Protein AF-A0A125A8V2-F1 (afdb_monomer)

Secondary structure (DSSP, 8-state):
-HHHHHHHHHHTT--HHHHS-------PPP-EE-TTT--EE-SSSSPPTTTTTS-GGGGB---PSPS-----

pLDDT: mean 74.82, std 12.39, range [43.16, 90.62]

Nearest PDB structures (foldseek):
  2l92-assembly1_A  TM=7.777E-01  e=9.732E-03  Burkholderia vietnamiensis G4

InterPro domains:
  IPR027444 DNA-binding protein H-NS-like, C-terminal domain [PF00816] (29-60)

Structure (mmCIF, N/CA/C/O backbone):
data_AF-A0A125A8V2-F1
#
_entry.id   AF-A0A125A8V2-F1
#
loop_
_atom_site.group_PDB
_atom_site.id
_atom_site.type_symbol
_atom_site.label_atom_id
_atom_site.label_alt_id
_atom_site.label_comp_id
_atom_site.label_asym_id
_atom_site.label_entity_id
_atom_site.label_seq_id
_atom_site.pdbx_PDB_ins_code
_atom_site.Cartn_x
_atom_site.Cartn_y
_atom_site.Cartn_z
_atom_site.occupancy
_atom_site.B_iso_or_equiv
_atom_site.auth_seq_id
_atom_site.auth_comp_id
_atom_site.auth_asym_id
_atom_site.auth_atom_id
_atom_site.pdbx_PDB_model_num
ATOM 1 N N . MET A 1 1 ? 11.371 3.403 -35.278 1.00 69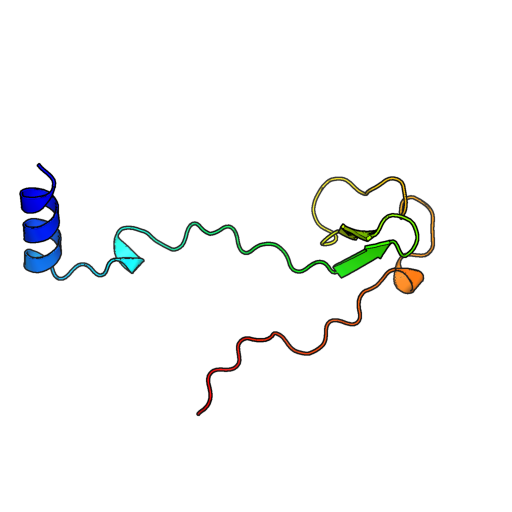.44 1 MET A N 1
ATOM 2 C CA . MET A 1 1 ? 11.073 3.859 -33.905 1.00 69.44 1 MET A CA 1
ATO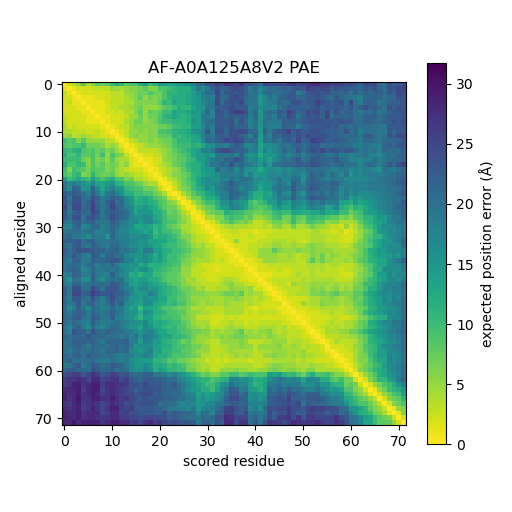M 3 C C . MET A 1 1 ? 11.193 2.746 -32.865 1.00 69.44 1 MET A C 1
ATOM 5 O O . MET A 1 1 ? 12.178 2.743 -32.148 1.00 69.44 1 MET A O 1
ATOM 9 N N . LEU A 1 2 ? 10.282 1.761 -32.783 1.00 77.94 2 LEU A N 1
ATOM 10 C CA . LEU A 1 2 ? 10.413 0.687 -31.774 1.00 77.94 2 LEU A CA 1
ATOM 11 C C . LEU A 1 2 ? 11.603 -0.250 -32.049 1.00 77.94 2 LEU A C 1
ATOM 13 O O . LEU A 1 2 ? 12.339 -0.597 -31.134 1.00 77.94 2 LEU A O 1
ATOM 17 N N . ALA A 1 3 ? 11.826 -0.609 -33.316 1.00 81.44 3 ALA A N 1
ATOM 18 C CA . ALA A 1 3 ? 12.942 -1.467 -33.718 1.00 8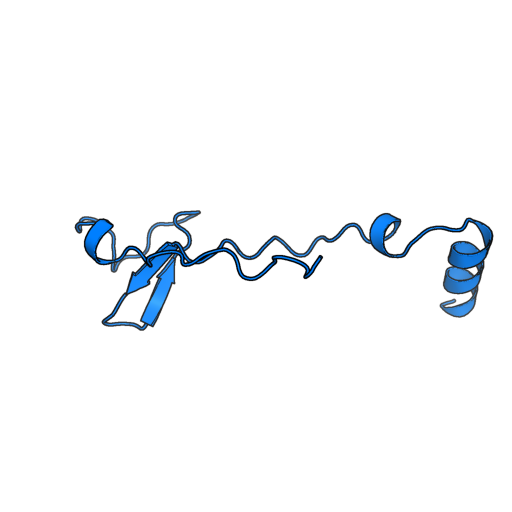1.44 3 ALA A CA 1
ATOM 19 C C . ALA A 1 3 ? 14.319 -0.845 -33.417 1.00 81.44 3 ALA A C 1
ATOM 21 O O . ALA A 1 3 ? 15.229 -1.553 -33.007 1.00 81.44 3 ALA A O 1
ATOM 22 N N . GLU A 1 4 ? 14.457 0.475 -33.563 1.00 83.06 4 GLU A N 1
ATOM 23 C CA . GLU A 1 4 ? 15.707 1.195 -33.265 1.00 83.06 4 GLU A CA 1
ATOM 24 C C . GLU A 1 4 ? 16.031 1.155 -31.772 1.00 83.06 4 GLU A C 1
ATOM 26 O O . GLU A 1 4 ? 17.171 0.912 -31.391 1.00 83.06 4 GLU A O 1
ATOM 31 N N . ILE A 1 5 ? 15.010 1.313 -30.925 1.00 81.12 5 ILE A N 1
ATOM 32 C CA . ILE A 1 5 ? 15.158 1.204 -29.473 1.00 81.12 5 ILE A CA 1
ATOM 33 C C . ILE A 1 5 ? 15.567 -0.224 -29.095 1.00 81.12 5 ILE A C 1
ATOM 35 O O . ILE A 1 5 ? 16.495 -0.401 -28.314 1.00 81.12 5 ILE A O 1
ATOM 39 N N . LEU A 1 6 ? 14.938 -1.249 -29.681 1.00 79.38 6 LEU A N 1
ATOM 40 C CA . LEU A 1 6 ? 15.287 -2.647 -29.398 1.00 79.38 6 LEU A CA 1
ATOM 41 C C . LEU A 1 6 ? 16.716 -3.004 -29.834 1.00 79.38 6 LEU A C 1
ATOM 43 O O . LEU A 1 6 ? 17.385 -3.760 -29.132 1.00 79.38 6 LEU A O 1
ATOM 47 N N . MET A 1 7 ? 17.198 -2.447 -30.951 1.00 81.31 7 MET A N 1
ATOM 48 C CA . MET A 1 7 ? 18.583 -2.656 -31.386 1.00 81.31 7 MET A CA 1
ATOM 49 C C . MET A 1 7 ? 19.589 -2.019 -30.429 1.00 81.31 7 MET A C 1
ATOM 51 O O . MET A 1 7 ? 20.545 -2.685 -30.046 1.00 81.31 7 MET A O 1
ATOM 55 N N . ALA A 1 8 ? 19.350 -0.784 -29.980 1.00 78.00 8 ALA A N 1
ATOM 56 C CA . ALA A 1 8 ? 20.229 -0.128 -29.014 1.00 78.00 8 ALA A CA 1
ATOM 57 C C . ALA A 1 8 ? 20.296 -0.907 -27.686 1.00 78.00 8 ALA A C 1
ATOM 59 O O . ALA A 1 8 ? 21.370 -1.104 -27.128 1.00 78.00 8 ALA A O 1
ATOM 60 N N . VAL A 1 9 ? 19.165 -1.426 -27.196 1.00 78.12 9 VAL A N 1
ATOM 61 C CA . VAL A 1 9 ? 19.142 -2.252 -25.975 1.00 78.12 9 VAL A CA 1
ATOM 62 C C . VAL A 1 9 ? 20.007 -3.510 -26.123 1.00 78.12 9 VAL A C 1
ATOM 64 O O . VAL A 1 9 ? 20.761 -3.842 -25.210 1.00 78.12 9 VAL A O 1
ATOM 67 N N . ALA A 1 10 ? 19.942 -4.177 -27.278 1.00 76.81 10 ALA A N 1
ATOM 68 C CA . ALA A 1 10 ? 20.759 -5.355 -27.563 1.00 76.81 10 ALA A CA 1
ATOM 69 C C . ALA A 1 10 ? 22.256 -5.024 -27.728 1.00 76.81 10 ALA A C 1
ATOM 71 O O . ALA A 1 10 ? 23.101 -5.786 -27.260 1.00 76.81 10 ALA A O 1
ATOM 72 N N . GLU A 1 11 ? 22.582 -3.896 -28.363 1.00 79.44 11 GLU A N 1
ATOM 73 C CA . GLU A 1 11 ? 23.956 -3.448 -28.629 1.00 79.44 11 GLU A CA 1
ATOM 74 C C . GLU A 1 11 ? 24.725 -3.121 -27.344 1.00 79.44 11 GLU A C 1
ATOM 76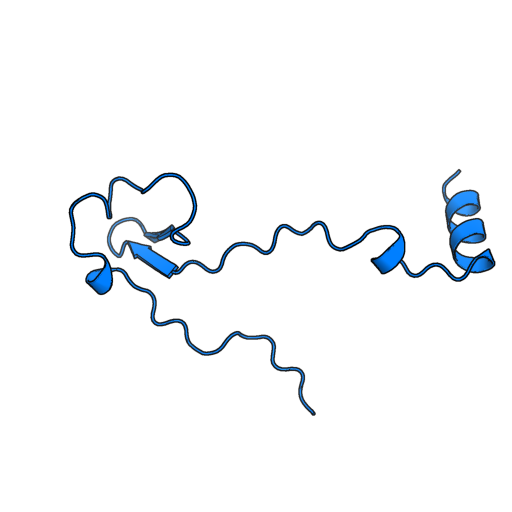 O O . GLU A 1 11 ? 25.870 -3.536 -27.177 1.00 79.44 11 GLU A O 1
ATOM 81 N N . PHE A 1 12 ? 24.078 -2.433 -26.405 1.00 81.62 12 PHE A N 1
ATOM 82 C CA . PHE A 1 12 ? 24.688 -2.046 -25.132 1.00 81.62 12 PHE A CA 1
ATOM 83 C C . PHE A 1 12 ? 24.503 -3.090 -24.019 1.00 81.62 12 PHE A C 1
ATOM 85 O O . PHE A 1 12 ? 24.872 -2.835 -22.876 1.00 81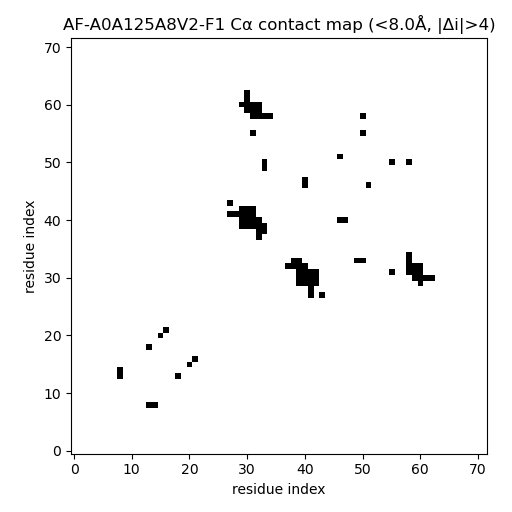.62 12 PHE A O 1
ATOM 92 N N . GLN A 1 13 ? 23.937 -4.258 -24.348 1.00 76.81 13 GLN A N 1
ATOM 93 C CA . GLN A 1 13 ? 23.633 -5.350 -23.41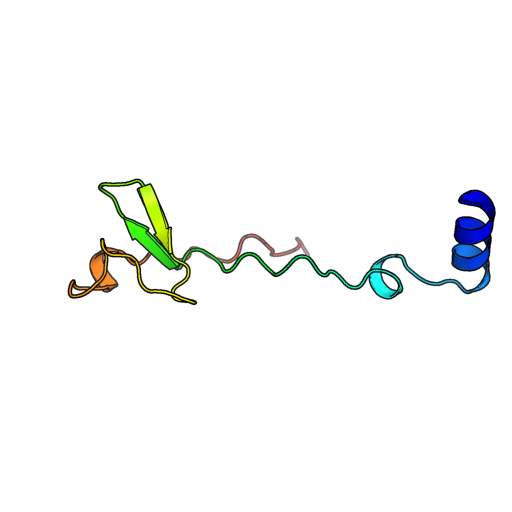5 1.00 76.81 13 GLN A CA 1
ATOM 94 C C . GLN A 1 13 ? 22.835 -4.923 -22.174 1.00 76.81 13 GLN A C 1
ATOM 96 O O . GLN A 1 13 ? 22.924 -5.567 -21.129 1.00 76.81 13 GLN A O 1
ATOM 101 N N . PHE A 1 14 ? 22.038 -3.859 -22.276 1.00 77.44 14 PHE A N 1
ATOM 102 C CA . PHE A 1 14 ? 21.200 -3.442 -21.163 1.00 77.44 14 PHE A CA 1
ATOM 103 C C . PHE A 1 14 ? 20.115 -4.483 -20.924 1.00 77.44 14 PHE A C 1
ATOM 105 O O . PHE A 1 14 ? 19.414 -4.912 -21.846 1.00 77.44 14 PHE A O 1
ATOM 112 N N . THR A 1 15 ? 19.938 -4.869 -19.669 1.00 71.19 15 THR A N 1
ATOM 113 C CA . THR A 1 15 ? 18.815 -5.728 -19.305 1.00 71.19 15 THR A CA 1
ATOM 114 C C . THR A 1 15 ? 17.553 -4.885 -19.125 1.00 71.19 15 THR A C 1
ATOM 116 O O . THR A 1 15 ? 17.602 -3.710 -18.757 1.00 71.19 15 THR A O 1
ATOM 119 N N . LEU A 1 16 ? 16.380 -5.474 -19.385 1.00 68.06 16 LEU A N 1
ATOM 120 C CA . LEU A 1 16 ? 15.104 -4.770 -19.199 1.00 68.06 16 LEU A CA 1
ATOM 121 C C . LEU A 1 16 ? 14.910 -4.282 -17.755 1.00 68.06 16 LEU A C 1
ATOM 123 O O . LEU A 1 16 ? 14.245 -3.271 -17.557 1.00 68.06 16 LEU A O 1
ATOM 127 N N . ASP A 1 17 ? 15.507 -4.966 -16.777 1.00 63.47 17 ASP A N 1
ATOM 128 C CA . ASP A 1 17 ? 15.468 -4.583 -15.362 1.00 63.47 17 ASP A CA 1
ATOM 129 C C . ASP A 1 17 ? 16.291 -3.312 -15.077 1.00 63.47 17 ASP A C 1
ATOM 131 O O . ASP A 1 17 ? 15.903 -2.495 -14.253 1.00 63.47 17 ASP A O 1
ATOM 135 N N . GLU A 1 18 ? 17.378 -3.074 -15.814 1.00 70.06 18 GLU A N 1
ATOM 136 C CA . GLU A 1 18 ? 18.197 -1.858 -15.679 1.00 70.06 18 GLU A CA 1
ATOM 137 C C . GLU A 1 18 ? 17.571 -0.646 -16.377 1.00 70.06 18 GLU A C 1
ATOM 139 O O . GLU A 1 18 ? 17.705 0.487 -15.915 1.00 70.06 18 GLU A O 1
ATOM 144 N N . LEU A 1 19 ? 16.874 -0.877 -17.491 1.00 72.44 19 LEU A N 1
ATOM 145 C CA . LEU A 1 19 ? 16.185 0.174 -18.249 1.00 72.44 19 LEU A CA 1
ATOM 146 C C . LEU A 1 19 ? 14.849 0.558 -17.618 1.00 72.44 19 LEU A C 1
ATOM 148 O O . LEU A 1 19 ? 14.430 1.715 -17.667 1.00 72.44 19 LEU A O 1
ATOM 152 N N . PHE A 1 20 ? 14.185 -0.427 -17.023 1.00 75.50 20 PHE A N 1
ATOM 153 C CA . PHE A 1 20 ? 12.917 -0.284 -16.333 1.00 75.50 20 PHE A CA 1
ATOM 154 C C . PHE A 1 20 ? 13.055 -0.906 -14.944 1.00 75.50 20 PHE A C 1
ATOM 156 O O . PHE A 1 20 ? 12.440 -1.947 -14.692 1.00 75.50 20 PHE A O 1
ATOM 163 N N . PRO A 1 21 ? 13.835 -0.279 -14.038 1.00 68.12 21 PRO A N 1
ATOM 164 C CA . PRO A 1 21 ? 13.924 -0.734 -12.656 1.00 68.12 21 PRO A CA 1
ATOM 165 C C . PRO A 1 21 ? 12.511 -0.883 -12.127 1.00 68.12 21 PRO A C 1
ATOM 167 O O . PRO A 1 21 ? 11.696 0.012 -12.351 1.00 68.12 21 PRO A O 1
ATOM 170 N N . ASP A 1 22 ? 12.205 -2.023 -11.504 1.00 64.94 22 ASP A N 1
ATOM 171 C CA . ASP A 1 22 ? 10.839 -2.413 -11.169 1.00 64.94 22 ASP A CA 1
ATOM 172 C C . ASP A 1 22 ? 10.135 -1.330 -10.328 1.00 64.94 22 ASP A C 1
ATOM 174 O O . ASP A 1 22 ? 10.188 -1.302 -9.098 1.00 64.94 22 ASP A O 1
ATOM 178 N N . VAL A 1 23 ? 9.453 -0.398 -11.004 1.00 59.28 23 VAL A N 1
ATOM 179 C CA . VAL A 1 23 ? 8.664 0.659 -10.364 1.00 59.28 23 VAL A CA 1
ATOM 180 C C . VAL A 1 23 ? 7.310 0.105 -9.935 1.00 59.28 23 VAL A C 1
ATOM 182 O O . VAL A 1 23 ? 6.432 0.878 -9.533 1.00 59.28 23 VAL A O 1
ATOM 185 N N . ARG A 1 24 ? 7.095 -1.224 -9.981 1.00 61.56 24 ARG A N 1
ATOM 186 C CA . ARG A 1 24 ? 6.006 -1.844 -9.231 1.00 61.56 24 ARG A CA 1
ATOM 187 C C . ARG A 1 24 ? 6.262 -1.495 -7.776 1.00 61.56 24 ARG A C 1
ATOM 189 O O . ARG A 1 24 ? 6.996 -2.173 -7.064 1.00 61.56 24 ARG A O 1
ATOM 196 N N . LYS A 1 25 ? 5.636 -0.403 -7.325 1.00 57.19 25 LYS A N 1
ATOM 197 C CA . LYS A 1 25 ? 5.460 -0.066 -5.917 1.00 57.19 25 LYS A CA 1
ATOM 198 C C . LYS A 1 25 ? 5.0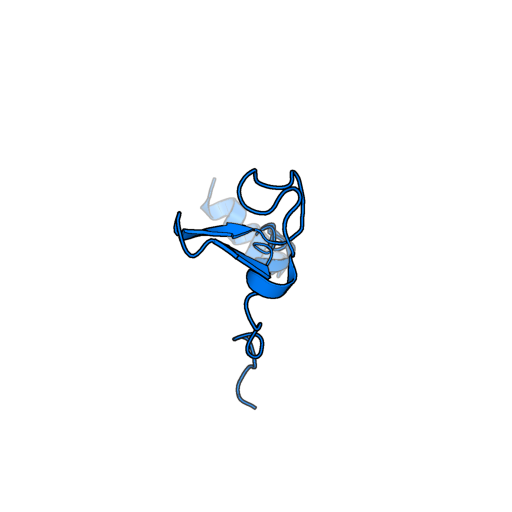37 -1.367 -5.268 1.00 57.19 25 LYS A C 1
ATOM 200 O O . LYS A 1 25 ? 3.903 -1.787 -5.503 1.00 57.19 25 LYS A O 1
ATOM 205 N N . ARG A 1 26 ? 5.959 -2.027 -4.551 1.00 61.28 26 ARG A N 1
ATOM 206 C CA . ARG A 1 26 ? 5.684 -3.287 -3.858 1.00 61.28 26 ARG A CA 1
ATOM 207 C C . ARG A 1 26 ? 4.382 -3.052 -3.122 1.00 61.28 26 ARG A C 1
ATOM 209 O O . ARG A 1 26 ? 4.346 -2.207 -2.223 1.00 61.28 26 ARG A O 1
ATOM 216 N N . LYS A 1 27 ? 3.297 -3.677 -3.596 1.00 59.34 27 LYS A N 1
ATOM 217 C CA . LYS A 1 27 ? 1.981 -3.502 -2.991 1.00 59.34 27 LYS A CA 1
ATOM 218 C C . LYS A 1 27 ? 2.188 -3.910 -1.546 1.00 59.34 27 LYS A C 1
ATOM 220 O O . LYS A 1 27 ? 2.600 -5.035 -1.282 1.00 59.34 27 LYS A O 1
ATOM 225 N N . ALA A 1 28 ? 2.072 -2.941 -0.642 1.00 66.12 28 ALA A N 1
ATOM 226 C CA . ALA A 1 28 ? 2.376 -3.180 0.754 1.00 66.12 28 ALA A CA 1
ATOM 227 C C . ALA A 1 28 ? 1.468 -4.320 1.211 1.00 66.12 28 ALA A C 1
ATOM 229 O O . ALA A 1 28 ? 0.252 -4.223 1.031 1.00 66.12 28 ALA A O 1
ATOM 230 N N . HIS A 1 29 ? 2.072 -5.394 1.722 1.00 73.00 29 HIS A N 1
ATOM 231 C CA . HIS A 1 29 ? 1.324 -6.560 2.164 1.00 73.00 29 HIS A CA 1
ATOM 232 C C . HIS A 1 29 ? 0.231 -6.092 3.135 1.00 73.00 29 HIS A C 1
ATOM 234 O O . HIS A 1 29 ? 0.525 -5.309 4.049 1.00 73.00 29 HIS A O 1
ATOM 240 N N . PRO A 1 30 ? -1.035 -6.467 2.899 1.00 74.69 30 PRO A N 1
ATOM 241 C CA . PRO A 1 30 ? -2.114 -6.109 3.800 1.00 74.69 30 PRO A CA 1
ATOM 242 C C . PRO A 1 30 ? -1.828 -6.743 5.162 1.00 74.69 30 PRO A C 1
ATOM 244 O O . PRO A 1 30 ? -1.644 -7.950 5.260 1.00 74.69 30 PRO A O 1
ATOM 247 N N . ARG A 1 31 ? -1.734 -5.907 6.198 1.00 83.31 31 ARG A N 1
ATOM 248 C CA . ARG A 1 31 ? -1.410 -6.317 7.571 1.00 83.31 31 ARG A CA 1
ATOM 249 C C . ARG A 1 31 ? -2.663 -6.451 8.427 1.00 83.31 31 ARG A C 1
ATOM 251 O O . ARG A 1 31 ? -2.665 -7.195 9.394 1.00 83.31 31 ARG A O 1
ATOM 258 N N . TYR A 1 32 ? -3.716 -5.726 8.070 1.00 87.19 32 TYR A N 1
ATOM 259 C CA . TYR A 1 32 ? -4.976 -5.693 8.789 1.00 87.19 32 TYR A CA 1
ATOM 260 C C . TYR A 1 32 ? -6.141 -5.997 7.844 1.00 87.19 32 TYR A C 1
ATOM 262 O O . TYR A 1 32 ? -6.127 -5.538 6.698 1.00 87.19 32 TYR A O 1
ATOM 270 N N . PHE A 1 33 ? -7.152 -6.714 8.324 1.00 87.06 33 PHE A N 1
ATOM 271 C CA . PHE A 1 33 ? -8.367 -7.074 7.593 1.00 87.06 33 PHE A CA 1
ATOM 272 C C . PHE A 1 33 ? -9.613 -6.805 8.434 1.00 87.06 33 PHE A C 1
ATOM 274 O O . PHE A 1 33 ? -9.665 -7.148 9.612 1.00 87.06 33 PHE A O 1
ATOM 281 N N . ASP A 1 34 ? -10.624 -6.204 7.815 1.00 86.88 34 ASP A N 1
ATOM 282 C CA . ASP A 1 34 ? -11.936 -5.996 8.415 1.00 86.88 34 ASP A CA 1
ATOM 283 C C . ASP A 1 34 ? -12.887 -7.157 8.071 1.00 86.88 34 ASP A C 1
ATOM 285 O O . ASP A 1 34 ? -13.276 -7.281 6.906 1.00 86.88 34 ASP A O 1
ATOM 289 N N . PRO A 1 35 ? -13.336 -7.971 9.045 1.00 82.25 35 PRO A N 1
ATOM 290 C CA . PRO A 1 35 ? -14.274 -9.064 8.791 1.00 82.25 35 PRO A CA 1
ATOM 291 C C . PRO A 1 35 ? -15.669 -8.590 8.365 1.00 82.25 35 PRO A C 1
ATOM 293 O O . PRO A 1 35 ? -16.437 -9.386 7.832 1.00 82.25 35 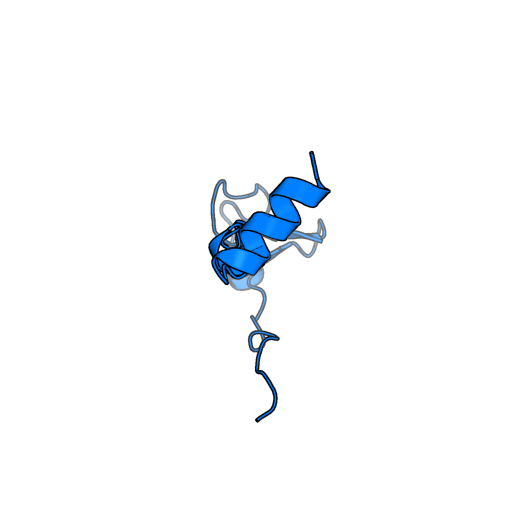PRO A O 1
ATOM 296 N N . VAL A 1 36 ? -16.018 -7.319 8.597 1.00 83.00 36 VAL A N 1
ATOM 297 C CA . VAL A 1 36 ? -17.349 -6.788 8.274 1.00 83.00 36 VAL A CA 1
ATOM 298 C C . VAL A 1 36 ? -17.413 -6.277 6.837 1.00 83.00 36 VAL A C 1
ATOM 300 O O . VAL A 1 36 ? -18.364 -6.577 6.120 1.00 83.00 36 VAL A O 1
ATOM 303 N N . SER A 1 37 ? -16.416 -5.498 6.406 1.00 84.62 37 SER A N 1
ATOM 304 C CA . SER A 1 37 ? -16.395 -4.895 5.064 1.00 84.62 37 SER A CA 1
ATOM 305 C C . SER A 1 37 ? -15.508 -5.624 4.052 1.00 84.62 37 SER A C 1
ATOM 307 O O . SER A 1 37 ? -15.575 -5.326 2.861 1.00 84.62 37 SER A O 1
ATOM 309 N N . GLY A 1 38 ? -14.650 -6.546 4.498 1.00 84.12 38 GLY A N 1
ATOM 310 C CA . GLY A 1 38 ? -13.630 -7.180 3.660 1.00 84.12 38 GLY A CA 1
ATOM 311 C C . GLY A 1 38 ? -12.476 -6.245 3.278 1.00 84.12 38 GLY A C 1
ATOM 312 O O . GLY A 1 38 ? -11.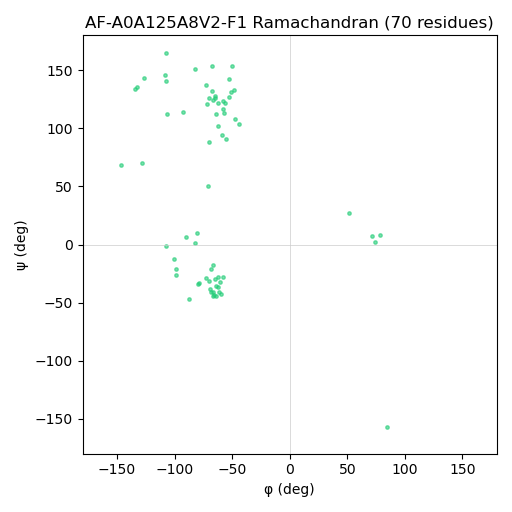637 -6.599 2.449 1.00 84.12 38 GLY A O 1
ATOM 313 N N . ALA A 1 39 ? -12.419 -5.038 3.848 1.00 86.19 39 ALA A N 1
ATOM 314 C CA . ALA A 1 39 ? -11.367 -4.079 3.554 1.00 86.19 39 ALA A CA 1
ATOM 315 C C . ALA A 1 39 ? -10.035 -4.499 4.188 1.00 86.19 39 ALA A C 1
ATOM 317 O O . ALA A 1 39 ? -9.967 -4.876 5.356 1.00 86.19 39 ALA A O 1
ATOM 318 N N . THR A 1 40 ? -8.947 -4.355 3.432 1.00 87.94 40 THR A N 1
ATOM 319 C CA . THR A 1 40 ? -7.585 -4.597 3.920 1.00 87.94 40 THR A CA 1
ATOM 320 C C . THR A 1 40 ? -6.807 -3.300 4.086 1.00 87.94 40 THR A C 1
ATOM 322 O O . THR A 1 40 ? -6.926 -2.389 3.264 1.00 87.94 40 THR A O 1
ATOM 325 N N . TRP A 1 41 ? -5.935 -3.236 5.089 1.00 86.75 41 TRP A N 1
ATOM 326 C CA . TRP A 1 41 ? -5.023 -2.118 5.297 1.00 86.75 41 TRP A CA 1
ATOM 327 C C . TRP A 1 41 ? -3.608 -2.604 5.600 1.00 86.75 41 TRP A C 1
ATOM 329 O O . TRP A 1 41 ? -3.391 -3.487 6.420 1.00 86.75 41 TRP A O 1
ATOM 339 N N . SER A 1 42 ? -2.609 -2.018 4.946 1.00 83.44 42 SER A N 1
ATOM 340 C CA . SER A 1 42 ? -1.198 -2.402 5.107 1.00 83.44 42 SER A CA 1
ATOM 341 C C . SER A 1 42 ? -0.519 -1.780 6.334 1.00 83.44 42 SER A C 1
ATOM 343 O O . SER A 1 42 ? 0.681 -1.953 6.531 1.00 83.44 42 SER A O 1
ATOM 345 N N . GLY A 1 43 ? -1.251 -1.001 7.139 1.00 83.12 43 GLY A N 1
ATOM 346 C CA . GLY A 1 43 ? -0.674 -0.203 8.226 1.00 83.12 43 GLY A CA 1
ATOM 347 C C . GLY A 1 43 ? 0.092 1.035 7.746 1.00 83.12 43 GLY A C 1
ATOM 348 O O . GLY A 1 43 ? 0.663 1.758 8.558 1.00 83.12 43 GLY A O 1
ATOM 349 N N . ARG A 1 44 ? 0.125 1.291 6.429 1.00 79.25 44 ARG A N 1
ATOM 350 C CA . ARG A 1 44 ? 0.738 2.481 5.825 1.00 79.25 44 ARG A CA 1
ATOM 351 C C . ARG A 1 44 ? -0.342 3.430 5.304 1.00 79.25 44 ARG A C 1
ATOM 353 O O . ARG A 1 44 ? -1.324 2.997 4.704 1.00 79.25 44 ARG A O 1
ATOM 360 N N . GLY A 1 45 ? -0.130 4.732 5.481 1.00 80.75 45 GLY A N 1
ATOM 361 C CA . GLY A 1 45 ? -1.045 5.778 5.013 1.00 80.75 45 GLY A CA 1
ATOM 362 C C . GLY A 1 45 ? -2.199 6.062 5.977 1.00 80.75 45 GLY A C 1
ATOM 363 O O . GLY A 1 45 ? -2.092 5.824 7.178 1.00 80.75 45 GLY A O 1
ATOM 364 N N . ARG A 1 46 ? -3.297 6.617 5.449 1.00 84.19 46 ARG A N 1
ATOM 365 C CA . ARG A 1 46 ? -4.461 7.030 6.245 1.00 84.19 46 ARG A CA 1
ATOM 366 C C . ARG A 1 46 ? -5.129 5.818 6.894 1.00 84.19 46 ARG A C 1
ATOM 368 O O . ARG A 1 46 ? -5.511 4.881 6.199 1.00 84.19 46 ARG A O 1
ATOM 375 N N . GLU A 1 47 ? -5.292 5.879 8.212 1.00 86.75 47 GLU A N 1
ATOM 376 C CA . GLU A 1 47 ? -5.977 4.843 8.983 1.00 86.75 47 GLU A CA 1
ATOM 377 C C . GLU A 1 47 ? -7.465 4.762 8.580 1.00 86.75 47 GLU A C 1
ATOM 379 O O . GLU A 1 47 ? -8.154 5.792 8.568 1.00 86.75 47 GLU A O 1
ATOM 384 N N . PRO A 1 48 ? -7.976 3.567 8.234 1.00 89.06 48 PRO A N 1
ATOM 385 C CA . PRO A 1 48 ? -9.384 3.373 7.912 1.00 89.06 48 PRO A CA 1
ATOM 386 C C . PRO A 1 48 ? -10.314 3.557 9.115 1.00 89.06 48 PRO A C 1
ATOM 388 O O . PRO A 1 48 ? -9.958 3.278 10.257 1.00 89.06 48 PRO A O 1
ATOM 391 N N . HIS A 1 49 ? -11.566 3.937 8.852 1.00 90.62 49 HIS A N 1
ATOM 392 C CA . HIS A 1 49 ? -12.574 4.136 9.900 1.00 90.62 49 HIS A CA 1
ATOM 393 C C . HIS A 1 49 ? -12.907 2.865 10.697 1.00 90.62 49 HIS A C 1
ATOM 395 O O . HIS A 1 49 ? -13.274 2.969 11.862 1.00 90.62 49 HIS A O 1
ATOM 401 N N . TRP A 1 50 ? -12.770 1.679 10.099 1.00 87.75 50 TRP A N 1
ATOM 402 C CA . TRP A 1 50 ? -13.138 0.414 10.739 1.00 87.75 50 TRP A CA 1
ATOM 403 C C . TRP A 1 50 ? -12.168 -0.023 11.847 1.00 87.75 50 TRP A C 1
ATOM 405 O O . TRP A 1 50 ? -12.623 -0.659 12.799 1.00 87.75 50 TRP A O 1
ATOM 415 N N . ILE A 1 51 ? -10.884 0.361 11.756 1.00 86.88 51 ILE A N 1
ATOM 416 C CA . ILE A 1 51 ? -9.838 0.067 12.756 1.00 86.88 51 ILE A CA 1
ATOM 417 C C . ILE A 1 51 ? -9.565 1.239 13.709 1.00 86.88 51 ILE A C 1
ATOM 419 O O . ILE A 1 51 ? -9.047 1.041 14.807 1.00 86.88 51 ILE A O 1
ATOM 423 N N . ARG A 1 52 ? -9.927 2.467 13.316 1.00 88.69 52 ARG A N 1
ATOM 424 C CA . ARG A 1 52 ? -9.664 3.683 14.093 1.00 88.69 52 ARG A CA 1
ATOM 425 C C . ARG A 1 52 ? -10.298 3.600 15.488 1.00 88.69 52 ARG A C 1
ATOM 427 O O . ARG A 1 52 ? -11.518 3.572 15.618 1.00 88.69 52 ARG A O 1
ATOM 434 N N . GLY A 1 53 ? -9.460 3.613 16.526 1.00 85.38 53 GLY A N 1
ATOM 435 C CA . GLY A 1 53 ? -9.892 3.587 17.930 1.00 85.38 53 GLY A CA 1
ATOM 436 C C . GLY A 1 53 ? -10.313 2.211 18.461 1.00 85.38 53 GLY A C 1
ATOM 437 O O . GLY A 1 53 ? -10.823 2.139 19.575 1.00 85.38 53 GLY A O 1
ATOM 438 N N . LYS A 1 54 ? -10.106 1.133 17.694 1.00 86.12 54 LYS A N 1
ATOM 439 C CA . LYS A 1 54 ? -10.316 -0.254 18.135 1.00 86.12 54 LYS A CA 1
ATOM 440 C C . LYS A 1 54 ? -8.983 -0.974 18.339 1.00 86.12 54 LYS A C 1
ATOM 442 O O . LYS A 1 54 ? -7.943 -0.530 17.848 1.00 86.12 54 LYS A O 1
ATOM 447 N N . ASP A 1 55 ? -9.021 -2.117 19.020 1.00 84.69 55 ASP A N 1
ATOM 448 C CA . ASP A 1 55 ? -7.852 -2.984 19.164 1.00 84.69 55 ASP A CA 1
ATOM 449 C C . ASP A 1 55 ? -7.398 -3.538 17.813 1.00 84.69 55 ASP A C 1
ATOM 451 O O . ASP A 1 55 ? -8.066 -4.355 17.181 1.00 84.69 55 ASP A O 1
ATOM 455 N N . ARG A 1 56 ? -6.217 -3.092 17.374 1.00 82.19 56 ARG A N 1
ATOM 456 C CA . ARG A 1 56 ? -5.640 -3.441 16.068 1.00 82.19 56 ARG A CA 1
ATOM 457 C C . ARG A 1 56 ? -5.304 -4.924 15.944 1.00 82.19 56 ARG A C 1
ATOM 459 O O . ARG A 1 56 ? -5.380 -5.458 14.845 1.00 82.19 56 ARG A O 1
ATOM 466 N N . ARG A 1 57 ? -4.979 -5.576 17.066 1.00 82.12 57 ARG A N 1
ATOM 467 C CA . ARG A 1 57 ? -4.625 -7.004 17.139 1.00 82.12 57 ARG A CA 1
ATOM 468 C C . ARG A 1 57 ? -5.755 -7.918 16.669 1.00 82.12 57 ARG A C 1
ATOM 470 O O . ARG A 1 57 ? -5.484 -8.944 16.067 1.00 82.12 57 ARG A O 1
ATOM 477 N N . THR A 1 58 ? -7.011 -7.526 16.881 1.00 83.06 58 THR A N 1
ATOM 478 C CA . THR A 1 58 ? -8.189 -8.296 16.443 1.00 83.06 58 THR A CA 1
ATOM 479 C C . THR A 1 58 ? -8.343 -8.318 14.923 1.00 83.06 58 THR A C 1
ATOM 481 O O . THR A 1 58 ? -9.014 -9.187 14.379 1.00 83.06 58 THR A O 1
ATOM 484 N N . PHE A 1 59 ? -7.724 -7.355 14.238 1.00 83.62 59 PHE A N 1
ATOM 485 C CA . PHE A 1 59 ? -7.772 -7.221 12.790 1.00 83.62 59 PHE A CA 1
ATOM 486 C C . PHE A 1 59 ? -6.450 -7.605 12.126 1.00 83.62 59 PHE A C 1
ATOM 488 O O . PHE A 1 59 ? -6.364 -7.491 10.909 1.00 83.62 59 PHE A O 1
ATOM 495 N N . GLU A 1 60 ? -5.409 -7.991 12.877 1.00 84.75 60 GLU A N 1
ATOM 496 C CA . GLU A 1 60 ? -4.126 -8.383 12.285 1.00 84.75 60 GLU A CA 1
ATOM 497 C C . GLU A 1 60 ? -4.298 -9.674 11.484 1.00 84.75 60 GLU A C 1
ATOM 499 O O . GLU A 1 60 ? -4.762 -10.693 11.991 1.00 84.75 60 GLU A O 1
ATOM 504 N N . LEU A 1 61 ? -3.921 -9.610 10.209 1.00 82.00 61 LEU A N 1
ATOM 505 C CA . LEU A 1 61 ? -3.713 -10.795 9.399 1.00 82.00 61 LEU A CA 1
ATOM 506 C C . LEU A 1 61 ? -2.433 -11.449 9.913 1.00 82.00 61 LEU A C 1
ATOM 508 O O . LEU A 1 61 ? -1.376 -10.813 9.899 1.00 82.00 61 LEU A O 1
ATOM 512 N N . ASP A 1 62 ? -2.528 -12.698 10.365 1.00 66.56 62 ASP A N 1
ATOM 513 C CA . ASP A 1 62 ? -1.348 -13.521 10.601 1.00 66.56 62 ASP A CA 1
ATOM 514 C C . ASP A 1 62 ? -0.657 -13.689 9.248 1.00 66.56 62 ASP A C 1
ATOM 516 O O . ASP A 1 62 ? -1.149 -14.379 8.350 1.00 66.56 62 ASP A O 1
ATOM 520 N N . SER A 1 63 ? 0.413 -12.927 9.033 1.00 58.22 63 SER A N 1
ATOM 521 C CA . SER A 1 63 ? 1.185 -13.014 7.808 1.00 58.22 63 SER A CA 1
ATOM 522 C C . SER A 1 63 ? 1.925 -14.345 7.835 1.00 58.22 63 SER A C 1
ATOM 524 O O . SER A 1 63 ? 3.064 -14.419 8.297 1.00 58.22 63 SER A O 1
ATOM 526 N N . GLY A 1 64 ? 1.267 -15.390 7.333 1.00 57.84 64 GLY A N 1
ATOM 527 C CA . GLY A 1 64 ? 1.936 -16.603 6.888 1.00 57.84 64 GLY A CA 1
ATOM 528 C C . GLY A 1 64 ? 3.092 -16.245 5.945 1.00 57.84 64 GLY A C 1
ATOM 529 O O . GLY A 1 64 ? 3.082 -15.167 5.336 1.00 57.84 64 GLY A O 1
ATOM 530 N N . PRO A 1 65 ? 4.117 -17.110 5.871 1.00 44.94 65 PRO A N 1
ATOM 531 C CA . PRO A 1 65 ? 5.423 -16.772 5.320 1.00 44.94 65 PRO A CA 1
ATOM 532 C C . PRO A 1 65 ? 5.295 -16.165 3.916 1.00 44.94 65 PRO A C 1
ATOM 534 O O . PRO A 1 65 ? 4.416 -16.570 3.148 1.00 44.94 65 PRO A O 1
ATOM 537 N N . PRO A 1 66 ? 6.131 -15.165 3.575 1.00 48.78 66 PRO A N 1
ATOM 538 C CA . PRO A 1 66 ? 6.045 -14.486 2.291 1.00 48.78 66 PRO A CA 1
ATOM 539 C C . PRO A 1 66 ? 6.167 -15.520 1.172 1.00 48.78 66 PRO A C 1
ATOM 541 O O . PRO A 1 66 ? 7.160 -16.235 1.093 1.00 48.78 66 PRO A O 1
ATOM 544 N N . ALA A 1 67 ? 5.151 -15.585 0.310 1.00 53.62 67 ALA A N 1
ATOM 545 C CA . ALA A 1 67 ? 5.050 -16.498 -0.827 1.00 53.62 67 ALA A CA 1
ATOM 546 C C . ALA A 1 67 ? 6.033 -16.145 -1.967 1.00 53.62 67 ALA A C 1
ATOM 548 O O . ALA A 1 67 ? 5.634 -15.987 -3.115 1.00 53.62 67 ALA A O 1
ATOM 549 N N . ASN A 1 68 ? 7.311 -15.965 -1.633 1.00 56.72 68 ASN A N 1
ATOM 550 C CA . ASN A 1 68 ? 8.433 -15.805 -2.551 1.00 56.72 68 ASN A CA 1
ATOM 551 C C . ASN A 1 68 ? 9.677 -16.436 -1.911 1.00 56.72 68 ASN A C 1
ATOM 553 O O . ASN A 1 68 ? 10.617 -15.746 -1.518 1.00 56.72 68 ASN A O 1
ATOM 557 N N . GLU A 1 69 ? 9.662 -17.759 -1.795 1.00 43.16 69 GLU A N 1
ATOM 558 C CA . GLU A 1 69 ? 10.868 -18.558 -1.610 1.00 43.16 69 GLU A CA 1
ATOM 559 C C . GLU A 1 69 ? 11.112 -19.270 -2.948 1.00 43.16 69 GLU A C 1
ATOM 561 O O . GLU A 1 69 ? 10.258 -20.053 -3.370 1.00 43.16 69 GLU A O 1
ATOM 566 N N . PRO A 1 70 ? 12.180 -18.935 -3.696 1.00 60.44 70 PRO A N 1
ATOM 567 C CA . PRO A 1 70 ? 12.518 -19.693 -4.888 1.00 60.44 70 PRO A CA 1
ATOM 568 C C . PRO A 1 70 ? 13.025 -21.062 -4.420 1.00 60.44 70 PRO A C 1
ATOM 570 O O . PRO A 1 70 ? 13.914 -21.133 -3.569 1.00 60.44 70 PRO A O 1
ATOM 573 N N . GLU A 1 71 ? 12.426 -22.139 -4.933 1.00 48.72 71 GLU A N 1
ATOM 574 C CA . GLU A 1 71 ? 12.936 -23.502 -4.755 1.00 48.72 71 GLU A CA 1
ATOM 575 C C . GLU A 1 71 ? 14.437 -23.543 -5.086 1.00 48.72 71 GLU A C 1
ATOM 577 O O . GLU A 1 71 ? 14.879 -22.959 -6.079 1.00 48.72 71 GLU A O 1
ATOM 582 N N . ARG A 1 72 ? 15.202 -24.177 -4.190 1.00 45.84 72 ARG A N 1
ATOM 583 C CA . ARG A 1 72 ? 16.654 -24.373 -4.288 1.00 45.84 72 ARG A CA 1
ATOM 584 C C . ARG A 1 72 ? 17.065 -25.171 -5.517 1.00 45.84 72 ARG A C 1
ATOM 586 O O . ARG A 1 72 ? 16.355 -26.145 -5.844 1.00 45.84 72 ARG A O 1
#

Mean predicted aligned error: 13.2 Å

Sequence (72 aa):
MLAEILMAVAEFQFTLDELFPDVRKRKAHPRYFDPVSGATWSGRGREPHWIRGKDRRTFELDSGPPANEPER

Solvent-accessible surface area (backbone atoms only — not comparable to full-atom values): 4855 Å² total; per-residue (Å²): 110,72,68,59,52,55,49,51,37,61,74,70,65,57,50,70,56,75,79,50,56,81,76,70,70,72,74,66,65,64,38,28,46,37,93,87,80,71,50,69,39,45,87,68,78,84,80,53,79,90,53,62,95,51,75,60,74,84,26,48,49,83,77,66,77,75,96,77,75,80,84,130

Radius of gyration: 20.48 Å; Cα contacts (8 Å, |Δi|>4): 47; chains: 1; bounding box: 42×31×53 Å

Organism: NCBI:txid1503055

Foldseek 3Di:
DVVVVVVVCVVVVPDPCNVCVPPPPPPQPFQFADPVPRDTHNPDDDDDPRPVPHDRVVGGDPPDDPPDDPDD